Protein AF-A0A7Y3TU19-F1 (afdb_monomer)

Foldseek 3Di:
DDPVLVVLLVVVVVVCVVVDEEEAEDAPCVVSQVVSCVVQVVVVGHYDYDYFDVVDVVRVVVVVVVVD

Radius of gyratio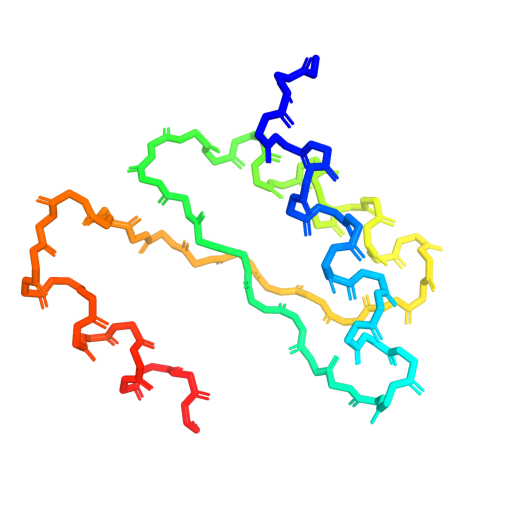n: 11.99 Å; Cα contacts (8 Å, |Δi|>4): 62; chains: 1; bounding box: 29×27×28 Å

Secondary structure (DSSP, 8-state):
--HHHHHHHHHHHHHHTTTPPEEEEESS-HHHHHHHHHHHHHTT--EEEEE--TTSHHHHHHHHHHT-

Sequence (68 aa):
MTPTEEQNLAIAERLWFNGASIAITYAGNREKAEAVIETIKKNGMHAIAIQANLSHTDEVTKLFDAAQ

Mean predicted aligned error: 9.02 Å

Solvent-accessible surface area (backbone atoms only — not comparable to full-atom values): 4139 Å² total; per-residue (Å²): 136,57,79,68,60,56,54,54,49,56,52,49,59,62,46,40,80,75,75,47,77,42,76,45,71,31,68,81,54,62,70,63,47,49,55,51,40,51,57,42,42,74,71,76,41,61,61,47,76,42,84,43,46,76,89,38,72,75,46,48,58,55,50,59,67,71,72,110

Structure (mmCIF, N/CA/C/O backbone):
data_AF-A0A7Y3TU19-F1
#
_entry.id   AF-A0A7Y3TU19-F1
#
loop_
_atom_site.group_PDB
_atom_site.id
_atom_site.type_symbol
_atom_site.label_atom_id
_atom_site.label_alt_id
_atom_site.label_comp_id
_atom_site.label_asym_id
_atom_site.label_entity_id
_atom_site.label_seq_id
_atom_site.pdbx_PDB_ins_code
_atom_site.Cartn_x
_atom_site.Cartn_y
_atom_site.Cartn_z
_atom_site.occupancy
_atom_site.B_iso_or_equiv
_atom_site.auth_seq_id
_atom_site.auth_comp_id
_atom_site.auth_asym_id
_atom_site.auth_atom_id
_atom_site.pdbx_PDB_model_num
ATOM 1 N N . MET A 1 1 ? 7.040 16.856 5.758 1.00 51.28 1 MET A N 1
ATOM 2 C CA . MET A 1 1 ? 6.169 16.263 4.731 1.00 51.28 1 MET A CA 1
ATOM 3 C C . MET A 1 1 ? 6.483 16.974 3.427 1.00 51.28 1 MET A C 1
ATOM 5 O O . MET A 1 1 ? 6.513 18.200 3.430 1.00 51.28 1 MET A O 1
ATOM 9 N N . THR A 1 2 ? 6.895 16.252 2.389 1.00 52.66 2 THR A N 1
ATOM 10 C CA . THR A 1 2 ? 7.228 16.853 1.083 1.00 52.66 2 THR A CA 1
ATOM 11 C C . THR A 1 2 ? 5.956 17.027 0.238 1.00 52.66 2 THR A C 1
ATOM 13 O O . THR A 1 2 ? 5.007 16.276 0.454 1.00 52.66 2 THR A O 1
ATOM 16 N N . PRO A 1 3 ? 5.899 17.972 -0.722 1.00 60.69 3 PRO A N 1
ATOM 17 C CA . PRO A 1 3 ? 4.683 18.242 -1.508 1.00 60.69 3 PRO A CA 1
ATOM 18 C C . PRO A 1 3 ? 4.110 17.007 -2.225 1.00 60.69 3 PRO A C 1
ATOM 20 O O . PRO A 1 3 ? 2.904 16.882 -2.411 1.00 60.69 3 PRO A O 1
ATOM 23 N N . THR A 1 4 ? 4.971 16.056 -2.586 1.00 61.19 4 THR A N 1
ATOM 24 C CA . THR A 1 4 ? 4.607 14.797 -3.247 1.00 61.19 4 THR A CA 1
ATOM 25 C C . THR A 1 4 ? 3.949 13.781 -2.307 1.00 61.19 4 THR A C 1
ATOM 27 O O . THR A 1 4 ? 3.139 12.971 -2.748 1.00 61.19 4 THR A O 1
ATOM 30 N N . GLU A 1 5 ? 4.262 13.814 -1.007 1.00 62.34 5 GLU A N 1
ATOM 31 C CA . GLU A 1 5 ? 3.643 12.926 -0.006 1.00 62.34 5 GLU A CA 1
ATOM 32 C C . GLU A 1 5 ? 2.166 13.286 0.219 1.00 62.34 5 GLU A C 1
ATOM 34 O O . GLU A 1 5 ? 1.334 12.400 0.405 1.00 62.34 5 GLU A O 1
ATOM 39 N N . GLU A 1 6 ? 1.831 14.576 0.141 1.00 64.62 6 GLU A N 1
ATOM 40 C CA . GLU A 1 6 ? 0.468 15.085 0.320 1.00 64.62 6 GLU A CA 1
ATOM 41 C C . GLU A 1 6 ? -0.438 14.715 -0.869 1.00 64.62 6 GLU A C 1
ATOM 43 O O . GLU A 1 6 ? -1.578 14.286 -0.681 1.00 64.62 6 GLU A O 1
ATOM 48 N N . GLN A 1 7 ? 0.097 14.773 -2.096 1.00 66.88 7 GLN A N 1
ATOM 49 C CA . GLN A 1 7 ? -0.620 14.345 -3.304 1.00 66.88 7 GLN A CA 1
ATOM 50 C C . GLN A 1 7 ? -0.974 12.853 -3.270 1.00 66.88 7 GLN A C 1
ATOM 52 O O . GLN A 1 7 ? -2.098 12.476 -3.604 1.00 66.88 7 GLN A O 1
ATOM 57 N N . ASN A 1 8 ? -0.043 12.006 -2.831 1.00 68.81 8 ASN A N 1
ATOM 58 C CA . ASN A 1 8 ? -0.262 10.561 -2.775 1.00 68.81 8 ASN A CA 1
ATOM 59 C C . ASN A 1 8 ? -1.315 10.174 -1.729 1.00 68.81 8 ASN A C 1
ATOM 61 O O . ASN A 1 8 ? -2.124 9.280 -1.976 1.00 68.81 8 ASN A O 1
ATOM 65 N N . LEU A 1 9 ? -1.344 10.870 -0.588 1.00 68.19 9 LEU A N 1
ATOM 66 C CA . LEU A 1 9 ? -2.342 10.630 0.453 1.00 68.19 9 LEU A CA 1
ATOM 67 C C . LEU A 1 9 ? -3.749 11.030 -0.012 1.00 68.19 9 LEU A C 1
ATOM 69 O O . LEU A 1 9 ? -4.685 10.251 0.147 1.00 68.19 9 LEU A O 1
ATOM 73 N N . ALA A 1 10 ? -3.891 12.182 -0.673 1.00 72.69 10 ALA A N 1
ATOM 74 C CA . ALA A 1 10 ? -5.180 12.629 -1.203 1.00 72.69 10 ALA A CA 1
ATOM 75 C C . ALA A 1 10 ? -5.752 11.673 -2.270 1.00 72.69 10 ALA A C 1
ATOM 77 O O . ALA A 1 10 ? -6.968 11.481 -2.361 1.0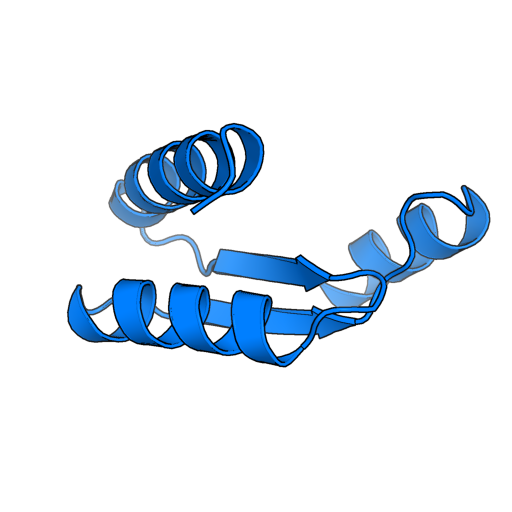0 72.69 10 ALA A O 1
ATOM 78 N N . ILE A 1 11 ? -4.885 11.056 -3.082 1.00 72.12 11 ILE A N 1
ATOM 79 C CA . ILE A 1 11 ? -5.281 10.033 -4.062 1.00 72.12 11 ILE A CA 1
ATOM 80 C C . ILE A 1 11 ? -5.734 8.755 -3.347 1.00 72.12 11 ILE A C 1
ATOM 82 O O . ILE A 1 11 ? -6.790 8.213 -3.673 1.00 72.12 11 ILE A O 1
ATOM 86 N N . ALA A 1 12 ? -4.969 8.304 -2.352 1.00 68.12 12 ALA A N 1
ATOM 87 C CA . ALA A 1 12 ? -5.291 7.127 -1.553 1.00 68.12 12 ALA A CA 1
ATOM 88 C C . ALA A 1 12 ? -6.651 7.271 -0.843 1.00 68.12 12 ALA A C 1
ATOM 90 O O . ALA A 1 12 ? -7.508 6.397 -0.969 1.00 68.12 12 ALA A O 1
ATOM 91 N N . GLU A 1 13 ? -6.898 8.406 -0.185 1.00 69.31 13 GLU A N 1
ATOM 92 C CA . GLU A 1 13 ? -8.167 8.694 0.495 1.00 69.31 13 GLU A CA 1
ATOM 93 C C . GLU A 1 13 ? -9.368 8.676 -0.463 1.00 69.31 13 GLU A C 1
ATOM 95 O O . GLU A 1 13 ? -10.416 8.118 -0.138 1.00 69.31 13 GLU A O 1
ATOM 100 N N . ARG A 1 14 ? -9.221 9.231 -1.674 1.00 70.38 14 ARG A N 1
ATOM 101 C CA . ARG A 1 14 ? -10.288 9.216 -2.690 1.00 70.38 14 ARG A CA 1
ATOM 102 C C . ARG A 1 14 ? -10.578 7.820 -3.242 1.00 70.38 14 ARG A C 1
ATOM 104 O O . ARG A 1 14 ? -11.730 7.533 -3.556 1.00 70.38 14 ARG A O 1
ATOM 111 N N . LEU A 1 15 ? -9.562 6.970 -3.386 1.00 66.75 15 LEU A N 1
ATOM 112 C CA . LEU A 1 15 ? -9.723 5.609 -3.913 1.00 66.75 15 LEU A CA 1
ATOM 113 C C . LEU A 1 15 ? -10.358 4.661 -2.886 1.00 66.75 15 LEU A C 1
ATOM 115 O O . LEU A 1 15 ? -11.161 3.806 -3.263 1.00 66.75 15 LEU A O 1
ATOM 119 N N . TRP A 1 16 ? -10.070 4.846 -1.595 1.00 65.44 16 TRP A N 1
ATOM 120 C CA . TRP A 1 16 ? -10.634 4.021 -0.522 1.00 65.44 16 TRP A CA 1
ATOM 121 C C . TRP A 1 16 ? -12.155 4.130 -0.384 1.00 65.44 16 TRP A C 1
ATOM 123 O O . TRP A 1 16 ? -12.803 3.141 -0.050 1.00 65.44 16 TRP A O 1
ATOM 133 N N . PHE A 1 17 ? -12.756 5.284 -0.698 1.00 60.19 17 PHE A N 1
ATOM 134 C CA . PHE A 1 17 ? -14.220 5.439 -0.674 1.00 60.19 17 PHE A CA 1
ATOM 135 C C . PHE A 1 17 ? -14.959 4.419 -1.559 1.00 60.19 17 PHE A C 1
ATOM 137 O O . PHE A 1 17 ? -16.141 4.165 -1.338 1.00 60.19 17 PHE A O 1
ATOM 144 N N . ASN A 1 18 ? -14.258 3.792 -2.508 1.00 62.44 18 ASN A N 1
ATOM 145 C CA . ASN A 1 18 ? -14.789 2.747 -3.379 1.00 62.44 18 ASN 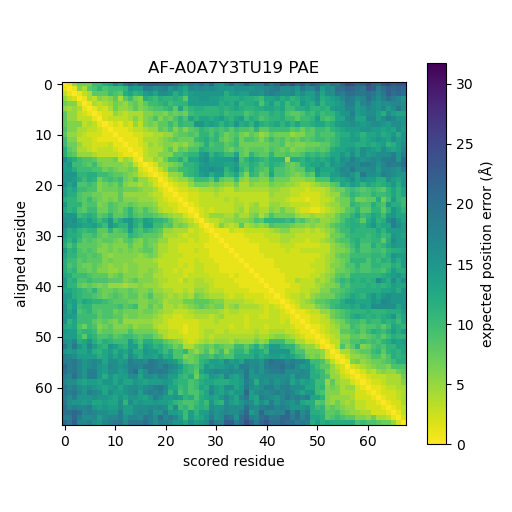A CA 1
ATOM 146 C C . ASN A 1 18 ? -14.477 1.314 -2.895 1.00 62.44 18 ASN A C 1
ATOM 148 O O . ASN A 1 18 ? -14.700 0.364 -3.641 1.00 62.44 18 ASN A O 1
ATOM 152 N N . GLY A 1 19 ? -13.951 1.135 -1.676 1.00 67.25 19 GLY A N 1
ATOM 153 C CA . GLY A 1 19 ? -13.593 -0.173 -1.108 1.00 67.25 19 GLY A CA 1
ATOM 154 C C . GLY A 1 19 ? -12.292 -0.773 -1.654 1.00 67.25 19 GLY A C 1
ATOM 155 O O . GLY A 1 19 ? -12.077 -1.978 -1.539 1.00 67.25 19 GLY A O 1
ATOM 156 N N . ALA A 1 20 ? -11.434 0.041 -2.274 1.00 69.81 20 ALA A N 1
ATOM 157 C CA . ALA A 1 20 ? -10.184 -0.412 -2.875 1.00 69.81 20 ALA A CA 1
ATOM 158 C C . ALA A 1 20 ? -9.045 -0.506 -1.846 1.00 69.81 20 ALA A C 1
ATOM 160 O O . ALA A 1 20 ? -8.825 0.425 -1.077 1.00 69.81 20 ALA A O 1
ATOM 161 N N . SER A 1 21 ? -8.267 -1.589 -1.879 1.00 73.38 21 SER A N 1
ATOM 162 C CA . SER A 1 21 ? -7.016 -1.713 -1.116 1.00 73.38 21 SER A CA 1
ATOM 163 C C . SER A 1 21 ? -5.931 -0.792 -1.684 1.00 73.38 21 SER A C 1
ATOM 165 O O . SER A 1 21 ? -5.775 -0.693 -2.900 1.00 73.38 21 SER A O 1
ATOM 167 N N . ILE A 1 22 ? -5.151 -0.142 -0.817 1.00 78.06 22 ILE A N 1
ATOM 168 C CA . ILE A 1 22 ? -4.117 0.819 -1.234 1.00 78.06 22 ILE A CA 1
ATOM 169 C C . ILE A 1 22 ? -2.723 0.182 -1.150 1.00 78.06 22 ILE A C 1
ATOM 171 O O . ILE A 1 22 ? -2.291 -0.254 -0.084 1.00 78.06 22 ILE A O 1
ATOM 175 N N . ALA A 1 23 ? -1.973 0.185 -2.252 1.00 79.44 23 ALA A N 1
ATOM 176 C CA . ALA A 1 23 ? -0.555 -0.173 -2.263 1.00 79.44 23 ALA A CA 1
ATOM 177 C C . ALA A 1 23 ? 0.308 1.091 -2.397 1.00 79.44 23 ALA A C 1
ATOM 179 O O . ALA A 1 23 ? 0.157 1.852 -3.350 1.00 79.44 23 ALA A O 1
ATOM 180 N N . ILE A 1 24 ? 1.216 1.323 -1.445 1.00 78.50 24 ILE A N 1
ATOM 181 C CA . ILE A 1 24 ? 2.170 2.438 -1.478 1.00 78.50 24 ILE A CA 1
ATOM 182 C C . ILE A 1 24 ? 3.541 1.925 -1.875 1.00 78.50 24 ILE A C 1
ATOM 184 O O . ILE A 1 24 ? 4.134 1.115 -1.167 1.00 78.50 24 ILE A O 1
ATOM 188 N N . THR A 1 25 ? 4.077 2.454 -2.969 1.00 77.12 25 THR A N 1
ATOM 189 C CA . THR A 1 25 ? 5.414 2.105 -3.440 1.00 77.12 25 THR A CA 1
ATOM 190 C C . THR A 1 25 ? 6.476 3.070 -2.944 1.00 77.12 25 THR A C 1
ATOM 192 O O . THR A 1 25 ? 6.279 4.284 -3.017 1.00 77.12 25 THR A O 1
ATOM 195 N N . TYR A 1 26 ? 7.631 2.564 -2.515 1.00 79.75 26 TYR A N 1
ATOM 196 C CA . TYR A 1 26 ? 8.773 3.404 -2.146 1.00 79.75 26 TYR A CA 1
ATOM 197 C C . TYR A 1 26 ? 10.086 2.896 -2.751 1.00 79.75 26 TYR A C 1
ATOM 199 O O . TYR A 1 26 ? 10.365 1.702 -2.733 1.00 79.75 26 TYR A O 1
ATOM 207 N N . ALA A 1 27 ? 10.926 3.814 -3.239 1.00 70.62 27 ALA A N 1
ATOM 208 C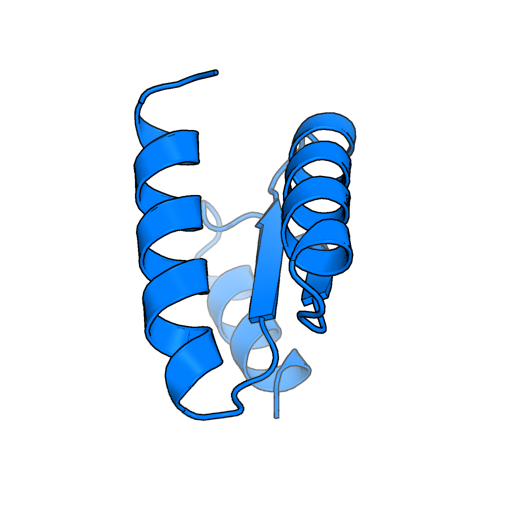 CA . ALA A 1 27 ? 12.215 3.463 -3.848 1.00 70.62 27 ALA A CA 1
ATOM 209 C C . ALA A 1 27 ? 13.333 3.246 -2.810 1.00 70.62 27 ALA A C 1
ATOM 211 O O . ALA A 1 27 ? 14.181 2.375 -2.979 1.00 70.62 27 ALA A O 1
ATOM 212 N N . GLY A 1 28 ? 13.337 4.019 -1.717 1.00 74.88 28 GLY A N 1
ATOM 213 C CA . GLY A 1 28 ? 14.404 3.930 -0.708 1.00 74.88 28 GLY A CA 1
ATOM 214 C C . GLY A 1 28 ? 14.078 4.478 0.679 1.00 74.88 28 GLY A C 1
ATOM 215 O O . GLY A 1 28 ? 14.890 4.334 1.584 1.00 74.88 28 GLY A O 1
ATOM 216 N N . ASN A 1 29 ? 12.904 5.084 0.885 1.00 75.94 29 ASN A N 1
ATOM 217 C CA . ASN A 1 29 ? 12.533 5.650 2.181 1.00 75.94 29 ASN A CA 1
ATOM 218 C C . ASN A 1 29 ? 11.358 4.888 2.807 1.00 75.94 29 ASN A C 1
ATOM 220 O O . ASN A 1 29 ? 10.206 5.317 2.734 1.00 75.94 29 ASN A O 1
ATOM 224 N N . ARG A 1 30 ? 11.682 3.730 3.396 1.00 78.56 30 ARG A N 1
ATOM 225 C CA . ARG A 1 30 ? 10.723 2.836 4.060 1.00 78.56 30 ARG A CA 1
ATOM 226 C C . ARG A 1 30 ? 9.997 3.522 5.219 1.00 78.56 30 ARG A C 1
ATOM 228 O O . ARG A 1 30 ? 8.786 3.388 5.316 1.00 78.56 30 ARG A O 1
ATOM 235 N N . GLU A 1 31 ? 10.706 4.294 6.043 1.00 81.00 31 GLU A N 1
ATOM 236 C CA . GLU A 1 31 ? 10.114 4.981 7.205 1.00 81.00 31 GLU A CA 1
ATOM 237 C C . GLU A 1 31 ? 8.990 5.934 6.799 1.00 81.00 31 GLU A C 1
ATOM 239 O O . GLU A 1 31 ? 7.931 5.967 7.424 1.00 81.00 31 GLU A O 1
ATOM 244 N N . LYS A 1 32 ? 9.177 6.675 5.703 1.00 79.00 32 LYS A N 1
ATOM 245 C CA . LYS A 1 32 ? 8.117 7.534 5.170 1.00 79.00 32 LYS A CA 1
ATOM 246 C C . LYS A 1 32 ? 6.921 6.734 4.669 1.00 79.00 32 LYS A C 1
ATOM 248 O O . LYS A 1 32 ? 5.790 7.134 4.918 1.00 79.00 32 LYS A O 1
ATOM 253 N N . ALA A 1 33 ? 7.157 5.621 3.977 1.00 79.00 33 ALA A N 1
ATOM 254 C CA . ALA A 1 33 ? 6.074 4.759 3.515 1.00 79.00 33 ALA A CA 1
ATOM 255 C C . ALA A 1 33 ? 5.278 4.194 4.701 1.00 79.00 33 ALA A C 1
ATOM 257 O O . ALA A 1 33 ? 4.052 4.247 4.693 1.00 79.00 33 ALA A O 1
ATOM 258 N N . GLU A 1 34 ? 5.964 3.742 5.751 1.00 81.75 34 GLU A N 1
ATOM 259 C CA . GLU A 1 34 ? 5.343 3.250 6.983 1.00 81.75 34 GLU A CA 1
ATOM 260 C C . GLU A 1 34 ? 4.506 4.329 7.679 1.00 81.75 34 GLU A C 1
ATOM 262 O O . GLU A 1 34 ? 3.359 4.060 8.032 1.00 81.75 34 GLU A O 1
ATOM 267 N N . ALA A 1 35 ? 5.002 5.567 7.781 1.00 84.38 35 ALA A N 1
ATOM 268 C CA . ALA A 1 35 ? 4.244 6.680 8.362 1.00 84.38 35 ALA A CA 1
ATOM 269 C C . ALA A 1 35 ? 2.932 6.968 7.602 1.00 84.38 35 ALA A C 1
ATOM 271 O O . ALA A 1 35 ? 1.891 7.260 8.205 1.00 84.38 35 ALA A O 1
ATOM 272 N N . VAL A 1 36 ? 2.954 6.852 6.271 1.00 81.75 36 VAL A N 1
ATOM 273 C CA . VAL A 1 36 ? 1.748 7.009 5.447 1.00 81.75 36 VAL A CA 1
ATOM 274 C C . VAL A 1 36 ? 0.801 5.819 5.637 1.00 81.75 36 VAL A C 1
ATOM 276 O O . VAL A 1 36 ? -0.394 6.026 5.834 1.00 81.75 36 VAL A O 1
ATOM 279 N N . ILE A 1 37 ? 1.313 4.583 5.668 1.00 84.50 37 ILE A N 1
ATOM 280 C CA . ILE A 1 37 ? 0.508 3.383 5.954 1.00 84.50 37 ILE A CA 1
ATOM 281 C C . ILE A 1 37 ? -0.165 3.473 7.325 1.00 84.50 37 ILE A C 1
ATOM 283 O O . ILE A 1 37 ? -1.334 3.116 7.445 1.00 84.50 37 ILE A O 1
ATOM 287 N N . GLU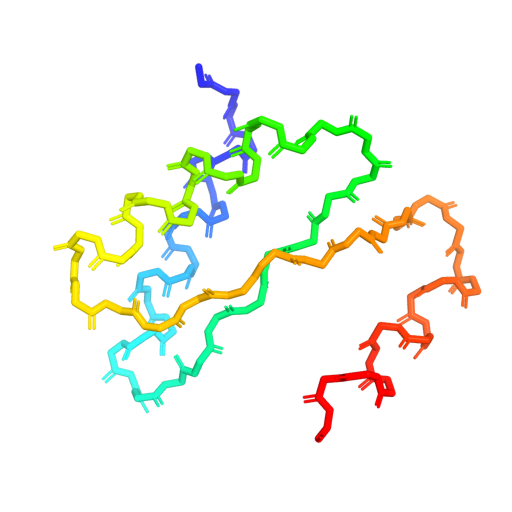 A 1 38 ? 0.527 3.952 8.358 1.00 84.38 38 GLU A N 1
ATOM 288 C CA . GLU A 1 38 ? -0.071 4.150 9.682 1.00 84.38 38 GLU A CA 1
ATOM 289 C C . GLU A 1 38 ? -1.213 5.161 9.650 1.00 84.38 38 GLU A C 1
ATOM 291 O O . GLU A 1 38 ? -2.258 4.931 10.259 1.00 84.38 38 GLU A O 1
ATOM 296 N N . THR A 1 39 ? -1.030 6.263 8.925 1.00 82.06 39 THR A N 1
ATOM 297 C CA . THR A 1 39 ? -2.069 7.284 8.752 1.00 82.06 39 THR A CA 1
ATOM 298 C C . THR A 1 39 ? -3.288 6.690 8.048 1.00 82.06 39 THR A C 1
ATOM 300 O O . THR A 1 39 ? -4.418 6.860 8.500 1.00 82.06 39 THR A O 1
ATOM 303 N N . ILE A 1 40 ? -3.058 5.900 6.999 1.00 80.31 40 ILE A N 1
ATOM 304 C CA . ILE A 1 40 ? -4.115 5.248 6.226 1.00 80.31 40 ILE A CA 1
ATOM 305 C C . ILE A 1 40 ? -4.843 4.179 7.063 1.00 80.31 40 ILE A C 1
ATOM 307 O O . ILE A 1 40 ? -6.073 4.163 7.107 1.00 80.31 40 ILE A O 1
ATOM 311 N N . LYS A 1 41 ? -4.112 3.358 7.827 1.00 81.81 41 LYS A N 1
ATOM 312 C CA . LYS A 1 41 ? -4.686 2.364 8.754 1.00 81.81 41 LYS A CA 1
ATOM 313 C C . LYS A 1 41 ? -5.509 3.002 9.871 1.00 81.81 41 LYS A C 1
ATOM 315 O O . LYS A 1 41 ? -6.556 2.466 10.227 1.00 81.81 41 LYS A O 1
ATOM 320 N N . LYS A 1 42 ? -5.079 4.149 10.411 1.00 80.69 42 LYS A N 1
ATOM 321 C CA . LYS A 1 42 ? -5.845 4.910 11.419 1.00 80.69 42 LYS A CA 1
ATOM 322 C C . LYS A 1 42 ? -7.199 5.381 10.890 1.00 80.69 42 LYS A C 1
ATOM 324 O O . LYS A 1 42 ? -8.155 5.429 11.654 1.00 80.69 42 LYS A O 1
ATOM 329 N N . ASN A 1 43 ? -7.294 5.642 9.590 1.00 73.88 43 ASN A N 1
ATOM 330 C CA . ASN A 1 43 ? -8.544 5.983 8.914 1.00 73.88 43 ASN A CA 1
ATOM 331 C C . ASN A 1 43 ? -9.419 4.749 8.593 1.00 73.88 43 ASN A C 1
ATOM 333 O O . ASN A 1 43 ? -10.403 4.865 7.866 1.00 73.88 43 ASN A O 1
ATOM 337 N N . GLY A 1 44 ? -9.077 3.565 9.119 1.00 76.31 44 GLY A N 1
ATOM 338 C CA . GLY A 1 44 ? -9.812 2.316 8.893 1.00 76.31 44 GLY A CA 1
ATOM 339 C C . GLY A 1 44 ? -9.553 1.685 7.525 1.00 76.31 44 GLY A C 1
ATOM 340 O O . GLY A 1 44 ? -10.288 0.787 7.121 1.00 76.31 44 GLY A O 1
ATOM 341 N N . MET A 1 45 ? -8.527 2.157 6.813 1.00 76.56 45 MET A N 1
ATOM 342 C CA . MET A 1 45 ? -8.215 1.724 5.457 1.00 76.56 45 MET A CA 1
ATOM 343 C C . MET A 1 45 ? -7.154 0.620 5.441 1.00 76.56 45 MET A C 1
ATOM 345 O O . MET A 1 45 ? -6.197 0.633 6.220 1.00 76.56 45 MET A O 1
ATOM 349 N N . HIS A 1 46 ? -7.287 -0.335 4.522 1.00 79.12 46 HIS A N 1
ATOM 350 C CA . HIS A 1 46 ? -6.279 -1.373 4.309 1.00 79.12 46 HIS A CA 1
ATOM 351 C C . HIS A 1 46 ? -5.212 -0.891 3.332 1.00 79.12 46 HIS A C 1
ATOM 353 O O . HIS A 1 46 ? -5.504 -0.590 2.172 1.00 79.12 46 HIS A O 1
ATOM 359 N N . ALA A 1 47 ? -3.963 -0.863 3.802 1.00 82.81 47 ALA A N 1
ATOM 360 C CA . ALA A 1 47 ? -2.834 -0.503 2.967 1.00 82.81 47 ALA A CA 1
ATOM 361 C C . ALA A 1 47 ? -1.580 -1.338 3.227 1.00 82.81 47 ALA A C 1
ATOM 363 O O . ALA A 1 47 ? -1.295 -1.727 4.367 1.00 82.81 47 ALA A O 1
ATOM 364 N N . ILE A 1 48 ? -0.822 -1.561 2.152 1.00 81.12 48 ILE A N 1
ATOM 365 C CA . ILE A 1 48 ? 0.461 -2.271 2.140 1.00 81.12 48 ILE A CA 1
ATOM 366 C C . ILE A 1 48 ? 1.558 -1.378 1.556 1.00 81.12 48 ILE A C 1
ATOM 368 O O . ILE A 1 48 ? 1.312 -0.613 0.625 1.00 81.12 48 ILE A O 1
ATOM 372 N N . ALA A 1 49 ? 2.771 -1.470 2.100 1.00 81.00 49 ALA A N 1
ATOM 373 C CA . ALA A 1 49 ? 3.945 -0.822 1.523 1.00 81.00 49 ALA A CA 1
ATOM 374 C C . ALA A 1 49 ? 4.716 -1.835 0.671 1.00 81.00 49 ALA A C 1
ATOM 376 O O . ALA A 1 49 ? 5.025 -2.929 1.139 1.00 81.00 49 ALA A O 1
ATOM 377 N N . ILE A 1 50 ? 5.038 -1.460 -0.563 1.00 80.38 50 ILE A N 1
ATOM 378 C CA . ILE A 1 50 ? 5.809 -2.266 -1.507 1.00 80.38 50 ILE A CA 1
ATOM 379 C C . ILE A 1 50 ? 7.082 -1.495 -1.844 1.00 80.38 50 ILE A C 1
ATOM 381 O O . ILE A 1 50 ? 7.039 -0.327 -2.224 1.00 80.38 50 ILE A O 1
ATOM 385 N N . GLN A 1 51 ? 8.242 -2.126 -1.703 1.00 77.81 51 GLN A N 1
ATOM 386 C CA . GLN A 1 51 ? 9.473 -1.509 -2.179 1.00 77.81 51 GLN A CA 1
ATOM 387 C C . GLN A 1 51 ? 9.549 -1.658 -3.699 1.00 77.81 51 GLN A C 1
ATOM 389 O O . GLN A 1 51 ? 9.549 -2.777 -4.204 1.00 77.81 51 GLN A O 1
ATOM 394 N N . ALA A 1 52 ? 9.613 -0.539 -4.414 1.00 69.31 52 ALA A N 1
ATOM 395 C CA . ALA A 1 52 ? 9.784 -0.517 -5.860 1.00 69.31 52 ALA A CA 1
ATOM 396 C C . ALA A 1 52 ? 10.457 0.784 -6.289 1.00 69.31 52 ALA A C 1
ATOM 398 O O . ALA A 1 52 ? 10.059 1.882 -5.881 1.00 69.31 52 ALA A O 1
ATOM 399 N N . ASN A 1 53 ? 11.483 0.668 -7.123 1.00 68.56 53 ASN A N 1
ATOM 400 C CA . ASN A 1 53 ? 12.199 1.798 -7.672 1.00 68.56 53 ASN A CA 1
ATOM 401 C C . ASN A 1 53 ? 11.638 2.152 -9.053 1.00 68.56 53 ASN A C 1
ATOM 403 O O . ASN A 1 53 ? 12.085 1.656 -10.082 1.00 68.56 53 ASN A O 1
ATOM 407 N N . LEU A 1 54 ? 10.680 3.081 -9.066 1.00 65.38 54 LEU A N 1
ATOM 408 C CA . LEU A 1 54 ? 10.002 3.554 -10.280 1.00 65.38 54 LEU A CA 1
ATOM 409 C C . LEU A 1 54 ? 10.925 4.294 -11.271 1.00 65.38 54 LEU A C 1
ATOM 411 O O . L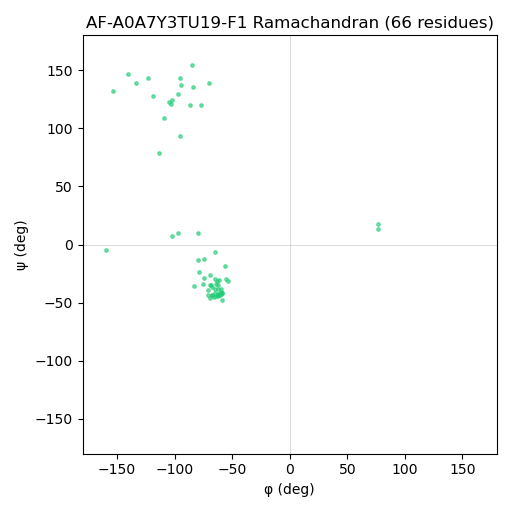EU A 1 54 ? 10.493 4.619 -12.373 1.00 65.38 54 LEU A O 1
ATOM 415 N N . SER A 1 55 ? 12.187 4.555 -10.907 1.00 64.94 55 SER A N 1
ATOM 416 C CA . SER A 1 55 ? 13.206 5.083 -11.826 1.00 64.94 55 SER A CA 1
ATOM 417 C C . SER A 1 55 ? 13.733 4.027 -12.806 1.00 64.94 55 SER A C 1
ATOM 419 O O . SER A 1 55 ? 14.408 4.382 -13.770 1.00 64.94 55 SER A O 1
ATOM 421 N N . HIS A 1 56 ? 13.438 2.745 -12.569 1.00 62.28 56 HIS A N 1
ATOM 422 C CA . HIS A 1 56 ? 13.76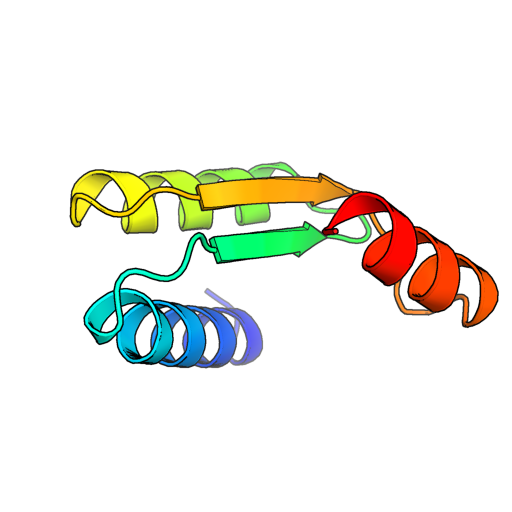5 1.642 -13.466 1.00 62.28 56 HIS A CA 1
ATOM 423 C C . HIS A 1 56 ? 12.474 1.121 -14.089 1.00 62.28 56 HIS A C 1
ATOM 425 O O . HIS A 1 56 ? 11.658 0.487 -13.422 1.00 62.28 56 HIS A O 1
ATOM 431 N N . THR A 1 57 ? 12.287 1.380 -15.381 1.00 64.19 57 THR A N 1
ATOM 432 C CA . THR A 1 57 ? 11.076 1.011 -16.130 1.00 64.19 57 THR A CA 1
ATOM 433 C C . THR A 1 57 ? 10.740 -0.482 -16.007 1.00 64.19 57 THR A C 1
ATOM 435 O O . THR A 1 57 ? 9.569 -0.844 -15.947 1.00 64.19 57 THR A O 1
ATOM 438 N N . ASP A 1 58 ? 11.752 -1.342 -15.867 1.00 65.69 58 ASP A N 1
ATOM 439 C CA . ASP A 1 58 ? 11.592 -2.793 -15.696 1.00 65.69 58 ASP A CA 1
ATOM 440 C C . ASP A 1 58 ? 10.975 -3.191 -14.341 1.00 65.69 58 ASP A C 1
ATOM 442 O O . ASP A 1 58 ? 10.347 -4.246 -14.223 1.00 65.69 58 ASP A O 1
ATOM 446 N N . GLU A 1 59 ? 11.133 -2.364 -13.303 1.00 60.84 59 GLU A N 1
ATOM 447 C CA . GLU A 1 59 ? 10.517 -2.592 -11.990 1.00 60.84 59 GLU A CA 1
ATOM 448 C C . GLU A 1 59 ? 9.039 -2.185 -11.965 1.00 60.84 59 GLU A C 1
ATOM 450 O O . GLU A 1 59 ? 8.268 -2.737 -11.181 1.00 60.84 59 GLU A O 1
ATOM 455 N N . VAL A 1 60 ? 8.616 -1.284 -12.861 1.00 64.00 60 VAL A N 1
ATOM 456 C CA . VAL A 1 60 ? 7.210 -0.872 -12.991 1.00 64.00 60 VAL A CA 1
ATOM 457 C C . VAL A 1 60 ? 6.347 -2.055 -13.425 1.00 64.00 60 VAL A C 1
ATOM 459 O O . VAL A 1 60 ? 5.308 -2.302 -12.823 1.00 64.00 60 VAL A O 1
ATOM 462 N N . THR A 1 61 ? 6.795 -2.841 -14.405 1.00 65.06 61 THR A N 1
ATOM 463 C CA . THR A 1 61 ? 6.051 -4.018 -14.887 1.00 65.06 61 THR A CA 1
ATOM 464 C C . THR A 1 61 ? 5.869 -5.064 -13.784 1.00 65.06 61 THR A C 1
ATOM 466 O O . THR A 1 61 ? 4.765 -5.554 -13.570 1.00 65.06 61 THR A O 1
ATOM 469 N N . LYS A 1 62 ? 6.925 -5.331 -13.002 1.00 64.56 62 LYS A N 1
ATOM 470 C CA . LYS A 1 62 ? 6.875 -6.277 -11.872 1.00 64.56 62 LYS A CA 1
ATOM 471 C C . LYS A 1 62 ? 5.945 -5.821 -10.750 1.00 64.56 62 LYS A C 1
ATOM 473 O O . LYS A 1 62 ? 5.393 -6.655 -10.038 1.00 64.56 62 LYS A O 1
ATOM 478 N N . LEU A 1 63 ? 5.786 -4.510 -10.576 1.00 64.38 63 LEU A N 1
ATOM 479 C CA . LEU A 1 63 ? 4.859 -3.953 -9.600 1.00 64.38 63 LEU A CA 1
ATOM 480 C C . LEU A 1 63 ? 3.405 -4.273 -9.964 1.00 64.38 63 LEU A C 1
ATOM 482 O O . LEU A 1 63 ? 2.636 -4.674 -9.094 1.00 64.38 63 LEU A O 1
ATOM 486 N N . PHE A 1 64 ? 3.039 -4.101 -11.237 1.00 65.62 64 PHE A N 1
ATOM 487 C CA . PHE A 1 64 ? 1.691 -4.415 -11.708 1.00 65.62 64 PHE A CA 1
ATOM 488 C C .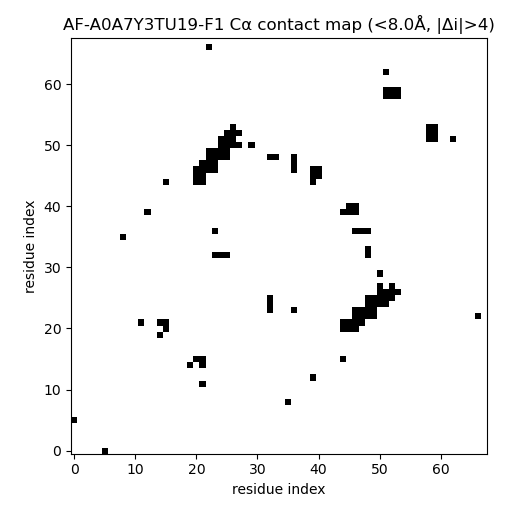 PHE A 1 64 ? 1.390 -5.914 -11.599 1.00 65.62 64 PHE A C 1
ATOM 490 O O . PHE A 1 64 ? 0.302 -6.264 -11.151 1.00 65.62 64 PHE A O 1
ATOM 497 N N . ASP A 1 65 ? 2.365 -6.782 -11.885 1.00 66.50 65 ASP A N 1
ATOM 4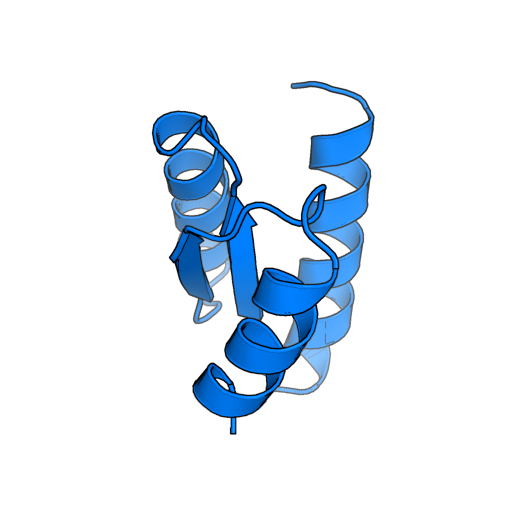98 C CA . ASP A 1 65 ? 2.216 -8.235 -11.711 1.00 66.50 65 ASP A CA 1
ATOM 499 C C . ASP A 1 65 ? 2.015 -8.644 -10.238 1.00 66.50 65 ASP A C 1
ATOM 501 O O . ASP A 1 65 ? 1.297 -9.597 -9.944 1.00 66.50 65 ASP A O 1
ATOM 505 N N . ALA A 1 66 ? 2.636 -7.933 -9.290 1.00 59.34 66 ALA A N 1
ATOM 506 C CA . ALA A 1 66 ? 2.527 -8.224 -7.857 1.00 59.34 66 ALA A CA 1
ATOM 507 C C . ALA A 1 66 ? 1.230 -7.700 -7.207 1.00 59.34 66 ALA A C 1
ATOM 509 O O . ALA A 1 66 ? 0.938 -8.054 -6.064 1.00 59.34 66 ALA A O 1
ATOM 510 N N . ALA A 1 67 ? 0.486 -6.835 -7.900 1.00 56.56 67 ALA A N 1
ATOM 511 C CA . ALA A 1 67 ? -0.723 -6.182 -7.398 1.00 56.56 67 ALA A CA 1
ATOM 512 C C . ALA A 1 67 ? -2.033 -6.810 -7.921 1.00 56.56 67 ALA A C 1
ATOM 514 O O . ALA A 1 67 ? -3.102 -6.238 -7.688 1.00 56.56 67 ALA A O 1
ATOM 515 N N . GLN A 1 68 ? -1.948 -7.940 -8.635 1.00 48.62 68 GLN A N 1
ATOM 516 C CA . GLN A 1 68 ? -3.078 -8.653 -9.241 1.00 48.62 68 GLN A CA 1
ATOM 517 C C . GLN A 1 68 ? -3.738 -9.671 -8.299 1.00 48.62 68 GLN A C 1
ATOM 519 O O . GLN A 1 68 ? -3.025 -10.288 -7.476 1.00 48.62 68 GLN A O 1
#

pLDDT: mean 71.07, std 8.71, range [48.62, 84.5]

Nearest PDB structures (foldseek):
  4rzh-assembly1_B  TM=7.888E-01  e=8.367E-03  Synechocystis sp. PCC 6803
  8bci-assembly2_C  TM=7.295E-01  e=3.393E-02  Pseudomonas aeruginosa PAO1
  4iin-assembly1_B  TM=7.820E-01  e=1.953E-01  Helicobacter pylori 26695
  4iin-assembly1_C  TM=7.826E-01  e=2.246E-01  Helicobacter pylori 26695
  5kc9-assembly1_B  TM=4.175E-01  e=1.595E+00  Mus musculus